Protein AF-A0A538RRY9-F1 (afdb_monomer_lite)

Radius of gyration: 18.43 Å; chains: 1; bounding box: 47×34×49 Å

Secondary structure (DSSP, 8-state):
-HHHHHHHHTSHHHHHIIIIIIS--S-EEE--TT-TTS---SSTTEEEEEE-TTGGGTTSGGG-S-GGG-HHHHHHHTT---SSHHHHHHHHHHHHHHHHHTT--EEEE-GGGTS-S------HHHHHTTTT--GGGS-HHHHHHHHHHHHHHHHHHHHHTT--EEE--------

Structure (mmCIF, N/CA/C/O backbone):
data_AF-A0A538RRY9-F1
#
_entry.id   AF-A0A538RRY9-F1
#
loop_
_atom_site.group_PDB
_atom_site.id
_atom_site.type_symbol
_atom_site.label_atom_id
_atom_site.label_alt_id
_atom_site.label_comp_id
_atom_site.label_asym_id
_atom_site.label_entity_id
_atom_site.label_seq_id
_atom_site.pdbx_PDB_ins_code
_atom_site.Cartn_x
_atom_site.Cartn_y
_atom_site.Cartn_z
_atom_site.occupancy
_atom_site.B_iso_or_equiv
_atom_site.auth_seq_id
_atom_site.auth_comp_id
_atom_site.auth_asym_id
_atom_site.auth_atom_id
_atom_site.pdbx_PDB_model_num
ATOM 1 N N . MET A 1 1 ? 29.112 18.588 -14.695 1.00 56.41 1 MET A N 1
ATOM 2 C CA . MET A 1 1 ? 28.568 17.209 -14.704 1.00 56.41 1 MET A CA 1
ATOM 3 C C . MET A 1 1 ? 27.068 17.169 -15.025 1.00 56.41 1 MET A C 1
ATOM 5 O O . MET A 1 1 ? 26.672 16.403 -15.891 1.00 56.41 1 MET A O 1
ATOM 9 N N . ASN A 1 2 ? 26.248 18.057 -14.450 1.00 71.19 2 ASN A N 1
ATOM 10 C CA . ASN A 1 2 ? 24.780 17.995 -14.577 1.00 71.19 2 ASN A CA 1
ATOM 11 C C . ASN A 1 2 ? 24.208 18.340 -15.972 1.00 71.19 2 ASN A C 1
ATOM 13 O O . ASN A 1 2 ? 23.232 17.734 -16.394 1.00 71.19 2 ASN A O 1
ATOM 17 N N . GLY A 1 3 ? 24.826 19.242 -16.749 1.00 87.25 3 GLY A N 1
ATOM 18 C CA . GLY A 1 3 ? 24.272 19.665 -18.052 1.00 87.25 3 GLY A CA 1
ATOM 19 C C . GLY A 1 3 ? 24.234 18.578 -19.140 1.00 87.25 3 GLY A C 1
ATOM 20 O O . GLY A 1 3 ? 23.437 18.655 -20.070 1.00 87.25 3 GLY A O 1
ATOM 21 N N . ARG A 1 4 ? 25.082 17.544 -19.045 1.00 86.00 4 ARG A N 1
ATOM 22 C CA . ARG A 1 4 ? 25.006 16.381 -19.947 1.00 86.00 4 ARG A CA 1
ATOM 23 C C . ARG A 1 4 ? 23.819 15.486 -19.595 1.00 86.00 4 ARG A C 1
ATOM 25 O O . ARG A 1 4 ? 23.136 15.037 -20.500 1.00 86.00 4 ARG A O 1
ATOM 32 N N . ILE A 1 5 ? 23.552 15.300 -18.301 1.00 84.31 5 ILE A N 1
ATOM 33 C CA . ILE A 1 5 ? 22.421 14.506 -17.810 1.00 84.31 5 ILE A CA 1
ATOM 34 C C . ILE A 1 5 ? 21.109 15.090 -18.345 1.00 84.31 5 ILE A C 1
ATOM 36 O O . ILE A 1 5 ? 20.371 14.387 -19.022 1.00 84.31 5 ILE A O 1
ATOM 40 N N . PHE A 1 6 ? 20.861 16.390 -18.149 1.00 87.62 6 PHE A N 1
ATOM 41 C CA . PHE A 1 6 ? 19.625 17.027 -18.626 1.00 87.62 6 PHE A CA 1
ATOM 42 C C . PHE A 1 6 ? 19.460 16.981 -20.148 1.00 87.62 6 PHE A C 1
ATOM 44 O O . PHE A 1 6 ? 18.364 16.715 -20.624 1.00 87.62 6 PHE A O 1
ATOM 51 N N . ARG A 1 7 ? 20.538 17.191 -20.916 1.00 90.31 7 ARG A N 1
ATOM 52 C CA . ARG A 1 7 ? 20.485 17.074 -22.384 1.00 90.31 7 ARG A CA 1
ATOM 53 C C . ARG A 1 7 ? 20.129 15.665 -22.838 1.00 90.31 7 ARG A C 1
ATOM 55 O O . ARG A 1 7 ? 19.368 15.522 -23.783 1.00 90.31 7 ARG A O 1
ATOM 62 N N . ASN A 1 8 ? 20.638 14.648 -22.151 1.00 88.62 8 ASN A N 1
ATOM 63 C CA . ASN A 1 8 ? 20.304 13.267 -22.458 1.00 88.62 8 ASN A CA 1
ATOM 64 C C . ASN A 1 8 ? 18.820 12.952 -22.175 1.00 88.62 8 ASN A C 1
ATOM 66 O O . ASN A 1 8 ? 18.215 12.220 -22.943 1.00 88.62 8 ASN A O 1
ATOM 70 N N . TYR A 1 9 ? 18.205 13.554 -21.148 1.00 85.12 9 TYR A N 1
ATOM 71 C CA . TYR A 1 9 ? 16.761 13.411 -20.881 1.00 85.12 9 TYR A CA 1
ATOM 72 C C . TYR A 1 9 ? 15.851 14.068 -21.937 1.00 85.12 9 TYR A C 1
ATOM 74 O O . TYR A 1 9 ? 14.653 13.790 -21.952 1.00 85.12 9 TYR A O 1
ATOM 82 N N . LEU A 1 10 ? 16.386 14.917 -22.827 1.00 89.19 10 LEU A N 1
ATOM 83 C CA . LEU A 1 10 ? 15.621 15.463 -23.958 1.00 89.19 10 LEU A CA 1
ATOM 84 C C . LEU A 1 10 ? 15.358 14.411 -25.046 1.00 89.19 10 LEU A C 1
ATOM 86 O O . LEU A 1 10 ? 14.458 14.595 -25.861 1.00 89.19 10 LEU A O 1
ATOM 90 N N . ASP A 1 11 ? 16.128 13.323 -25.062 1.00 90.19 11 ASP A N 1
ATOM 91 C CA . ASP A 1 11 ? 15.963 12.215 -25.993 1.00 90.19 11 ASP A CA 1
ATOM 92 C C . ASP A 1 11 ? 15.528 10.963 -25.230 1.00 90.19 11 ASP A C 1
ATOM 94 O O . ASP A 1 11 ? 16.323 10.327 -24.543 1.00 90.19 11 ASP A O 1
ATOM 98 N N . GLN A 1 12 ? 14.259 10.577 -25.373 1.00 82.50 12 GLN A N 1
ATOM 99 C CA . GLN A 1 12 ? 13.719 9.392 -24.700 1.00 82.50 12 GLN A CA 1
ATOM 100 C C . GLN A 1 12 ? 14.489 8.110 -25.057 1.00 82.50 12 GLN A C 1
ATOM 102 O O . GLN A 1 12 ? 14.559 7.202 -24.232 1.00 82.50 12 GLN A O 1
ATOM 107 N N . ARG A 1 13 ? 15.147 8.049 -26.228 1.00 89.44 13 ARG A N 1
ATOM 108 C CA . ARG A 1 13 ? 15.973 6.900 -26.641 1.00 89.44 13 ARG A CA 1
ATOM 109 C C . ARG A 1 13 ? 17.159 6.669 -25.713 1.00 89.44 13 ARG A C 1
ATOM 111 O O . ARG A 1 13 ? 17.569 5.527 -25.542 1.00 89.44 13 ARG A O 1
ATOM 118 N N . TRP A 1 14 ? 17.673 7.724 -25.078 1.00 90.81 14 TRP A N 1
ATOM 119 C CA . TRP A 1 14 ? 18.789 7.613 -24.143 1.00 90.81 14 TRP A CA 1
ATOM 120 C C . TRP A 1 14 ? 18.477 6.670 -22.977 1.00 90.81 14 TRP A C 1
ATOM 122 O O . TRP A 1 14 ? 19.335 5.892 -22.564 1.00 90.81 14 TRP A O 1
ATOM 132 N N . LEU A 1 15 ? 17.252 6.727 -22.443 1.00 88.44 15 LEU A N 1
ATOM 133 C CA . LEU A 1 15 ? 16.854 5.870 -21.327 1.00 88.44 15 LEU A CA 1
ATOM 134 C C . LEU A 1 15 ? 16.801 4.402 -21.745 1.00 88.44 15 LEU A C 1
ATOM 136 O O . LEU A 1 15 ? 17.296 3.558 -21.003 1.00 88.44 15 LEU A O 1
ATOM 140 N N . TYR A 1 16 ? 16.287 4.105 -22.941 1.00 89.69 16 TYR A N 1
ATOM 141 C CA . TYR A 1 16 ? 16.325 2.746 -23.485 1.00 89.69 16 TYR A CA 1
ATOM 142 C C . TYR A 1 16 ? 17.764 2.272 -23.680 1.00 89.69 16 TYR A C 1
ATOM 144 O O . TYR A 1 16 ? 18.137 1.253 -23.113 1.00 89.69 16 TYR A O 1
ATOM 152 N N . GLU A 1 17 ? 18.609 3.041 -24.372 1.00 92.00 17 GLU A N 1
ATOM 153 C CA . GLU A 1 17 ? 20.007 2.659 -24.618 1.00 92.00 17 GLU A CA 1
ATOM 154 C C . GLU A 1 17 ? 20.744 2.337 -23.306 1.00 92.00 17 GLU A C 1
ATOM 156 O O . GLU A 1 17 ? 21.420 1.316 -23.178 1.00 92.00 17 GLU A O 1
ATOM 161 N N . VAL A 1 18 ? 20.598 3.186 -22.286 1.00 92.75 18 VAL A N 1
ATOM 162 C CA . VAL A 1 18 ? 21.266 2.963 -21.000 1.00 92.75 18 VAL A CA 1
ATOM 163 C C . VAL A 1 18 ? 20.701 1.754 -20.263 1.00 92.75 18 VAL A C 1
ATOM 165 O O . VAL A 1 18 ? 21.480 0.942 -19.765 1.00 92.75 18 VAL A O 1
ATOM 168 N N . VAL A 1 19 ? 19.378 1.639 -20.158 1.00 93.00 19 VAL A N 1
ATOM 169 C CA . VAL A 1 19 ? 18.742 0.613 -19.324 1.00 93.00 19 VAL A CA 1
ATOM 170 C C . VAL A 1 19 ? 18.764 -0.750 -20.013 1.00 93.00 19 VAL A C 1
ATOM 172 O O . VAL A 1 19 ? 19.222 -1.722 -19.416 1.00 93.00 19 VAL A O 1
ATOM 175 N N . THR A 1 20 ? 18.315 -0.834 -21.264 1.00 91.88 20 THR A N 1
ATOM 176 C CA . THR A 1 20 ? 18.128 -2.118 -21.948 1.00 91.88 20 THR A CA 1
ATOM 177 C C . THR A 1 20 ? 19.388 -2.593 -22.658 1.00 91.88 20 THR A C 1
ATOM 179 O O . THR A 1 20 ? 19.683 -3.778 -22.604 1.00 91.88 20 THR A O 1
ATOM 182 N N . GLU A 1 21 ? 20.164 -1.708 -23.292 1.00 93.81 21 GLU A N 1
ATOM 183 C CA . GLU A 1 21 ? 21.340 -2.136 -24.072 1.00 93.81 21 GLU A CA 1
ATOM 184 C C . GLU A 1 21 ? 22.614 -2.172 -23.223 1.00 93.81 21 GLU A C 1
ATOM 186 O O . GLU A 1 21 ? 23.321 -3.176 -23.187 1.00 93.81 21 GLU A O 1
ATOM 191 N N . ARG A 1 22 ? 22.919 -1.083 -22.507 1.00 95.50 22 ARG A N 1
ATOM 192 C CA . ARG A 1 22 ? 24.175 -0.970 -21.746 1.00 95.50 22 ARG A CA 1
ATOM 193 C C . ARG A 1 22 ? 24.126 -1.704 -20.411 1.00 95.50 22 ARG A C 1
ATOM 195 O O . ARG A 1 22 ? 25.109 -2.337 -20.037 1.00 95.50 22 ARG A O 1
ATOM 202 N N . ALA A 1 23 ? 23.022 -1.577 -19.675 1.00 96.00 23 ALA A N 1
ATOM 203 C CA . ALA A 1 23 ? 22.841 -2.243 -18.385 1.00 96.00 23 ALA A CA 1
ATOM 204 C C . ALA A 1 23 ? 22.205 -3.636 -18.509 1.00 96.00 23 ALA A C 1
ATOM 206 O O . ALA A 1 23 ? 22.187 -4.369 -17.522 1.00 96.00 23 ALA A O 1
ATOM 207 N N . ASN A 1 24 ? 21.721 -4.007 -19.703 1.00 96.12 24 ASN A N 1
ATOM 208 C CA . ASN A 1 24 ? 21.087 -5.297 -19.978 1.00 96.12 24 ASN A CA 1
ATOM 209 C C . ASN A 1 24 ? 19.917 -5.605 -19.020 1.00 96.12 24 ASN A C 1
ATOM 211 O O . ASN A 1 24 ? 19.761 -6.729 -18.541 1.00 96.12 24 ASN A O 1
ATOM 215 N N . ILE A 1 25 ? 19.123 -4.580 -18.688 1.00 95.88 25 ILE A N 1
ATOM 216 C CA . ILE A 1 25 ? 17.923 -4.703 -17.857 1.00 95.88 25 ILE A CA 1
ATOM 217 C C . ILE A 1 25 ? 16.720 -4.873 -18.778 1.00 95.88 25 ILE A C 1
ATOM 219 O O . ILE A 1 25 ? 16.319 -3.946 -19.477 1.00 95.88 25 ILE A O 1
ATOM 223 N N . GLU A 1 26 ? 16.111 -6.051 -18.726 1.00 93.56 26 GLU A N 1
ATOM 224 C CA . GLU A 1 26 ? 14.880 -6.351 -19.463 1.00 93.56 26 GLU A CA 1
ATOM 225 C C . GLU A 1 26 ? 13.623 -5.928 -18.690 1.00 93.56 26 GLU A C 1
ATOM 227 O O . GLU A 1 26 ? 12.604 -5.588 -19.289 1.00 93.56 26 GLU A O 1
ATOM 232 N N . LEU A 1 27 ? 13.694 -5.936 -17.353 1.00 94.38 27 LEU A N 1
ATOM 233 C CA . LEU A 1 27 ? 12.552 -5.698 -16.478 1.00 94.38 27 LEU A CA 1
ATOM 234 C C . LEU A 1 27 ? 12.956 -4.931 -15.218 1.00 94.38 27 LEU A C 1
ATOM 236 O O . LEU A 1 27 ? 13.911 -5.291 -14.530 1.00 94.38 27 LEU A O 1
ATOM 240 N N . MET A 1 28 ? 12.188 -3.899 -14.882 1.00 94.81 28 MET A N 1
ATOM 241 C CA . MET A 1 28 ? 12.418 -3.028 -13.738 1.00 94.81 28 MET A CA 1
ATOM 242 C C . MET A 1 28 ? 11.170 -2.950 -12.867 1.00 94.81 28 MET A C 1
ATOM 244 O O . MET A 1 28 ? 10.136 -2.432 -13.277 1.00 94.81 28 MET A O 1
ATOM 248 N N . PHE A 1 29 ? 11.282 -3.412 -11.627 1.00 95.50 29 PHE A N 1
ATOM 249 C CA . PHE A 1 29 ? 10.203 -3.317 -10.652 1.00 95.50 29 PHE A CA 1
ATOM 250 C C . PHE A 1 29 ? 10.210 -1.905 -10.069 1.00 95.50 29 PHE A C 1
ATOM 252 O O . PHE A 1 29 ? 11.137 -1.537 -9.346 1.00 95.50 29 PHE A O 1
ATOM 259 N N . ASN A 1 30 ? 9.188 -1.117 -10.391 1.00 93.81 30 ASN A N 1
ATOM 260 C CA . ASN A 1 30 ? 9.065 0.256 -9.934 1.00 93.81 30 ASN A CA 1
ATOM 261 C C . ASN A 1 30 ? 8.060 0.364 -8.784 1.00 93.81 30 ASN A C 1
ATOM 263 O O . ASN A 1 30 ? 6.898 -0.020 -8.908 1.00 93.81 30 ASN A O 1
ATOM 267 N N . ASP A 1 31 ? 8.527 0.922 -7.672 1.00 91.19 31 ASP A N 1
ATOM 268 C CA . ASP A 1 31 ? 7.743 1.260 -6.486 1.00 91.19 31 ASP A CA 1
ATOM 269 C C . ASP A 1 31 ? 7.600 2.792 -6.428 1.00 91.19 31 ASP A C 1
ATOM 271 O O . ASP A 1 31 ? 8.521 3.465 -5.946 1.00 91.19 31 ASP A O 1
ATOM 275 N N . PRO A 1 32 ? 6.487 3.361 -6.934 1.00 90.69 32 PRO A N 1
ATOM 276 C CA . PRO A 1 32 ? 6.276 4.803 -6.970 1.00 90.69 32 PRO A CA 1
ATOM 277 C C . PRO A 1 32 ? 5.892 5.325 -5.578 1.00 90.69 32 PRO A C 1
ATOM 279 O O . PRO A 1 32 ? 4.751 5.705 -5.318 1.00 90.69 32 PRO A O 1
ATOM 282 N N . TYR A 1 33 ? 6.858 5.375 -4.657 1.00 89.75 33 TYR A N 1
ATOM 283 C CA . TYR A 1 33 ? 6.655 5.807 -3.267 1.00 89.75 33 TYR A CA 1
ATOM 284 C C . TYR A 1 33 ? 6.156 7.261 -3.119 1.00 89.75 33 TYR A C 1
ATOM 286 O O . TYR A 1 33 ? 5.862 7.692 -2.003 1.00 89.75 33 TYR A O 1
ATOM 294 N N . TRP A 1 34 ? 6.107 8.032 -4.206 1.00 91.44 34 TRP A N 1
ATOM 295 C CA . TRP A 1 34 ? 5.589 9.401 -4.269 1.00 91.44 34 TRP A CA 1
ATOM 296 C C . TRP A 1 34 ? 4.134 9.492 -4.769 1.00 91.44 34 TRP A C 1
ATOM 298 O O . TRP A 1 34 ? 3.540 10.565 -4.682 1.00 91.44 34 TRP A O 1
ATOM 308 N N . ALA A 1 35 ? 3.575 8.409 -5.322 1.00 93.94 35 ALA A N 1
ATOM 309 C CA . ALA A 1 35 ? 2.231 8.364 -5.903 1.00 93.94 35 ALA A CA 1
ATOM 310 C C . ALA A 1 35 ? 1.695 6.919 -5.954 1.00 93.94 35 ALA A C 1
ATOM 312 O O . ALA A 1 35 ? 1.465 6.358 -7.029 1.00 93.94 35 ALA A O 1
ATOM 313 N N . ARG A 1 36 ? 1.525 6.280 -4.789 1.00 95.44 36 ARG A N 1
ATOM 314 C CA . ARG A 1 36 ? 1.284 4.825 -4.694 1.00 95.44 36 ARG A CA 1
ATOM 315 C C . ARG A 1 36 ? -0.006 4.355 -5.362 1.00 95.44 36 ARG A C 1
ATOM 317 O O . ARG A 1 36 ? -0.082 3.192 -5.754 1.00 95.44 36 ARG A O 1
ATOM 324 N N . LEU A 1 37 ? -1.011 5.227 -5.453 1.00 96.62 37 LEU A N 1
ATOM 325 C CA . LEU A 1 37 ? -2.353 4.902 -5.943 1.00 96.62 37 LEU A CA 1
ATOM 326 C C . LEU A 1 37 ? -2.636 5.431 -7.363 1.00 96.62 37 LEU A C 1
ATOM 328 O O . LEU A 1 37 ? -3.775 5.347 -7.812 1.00 96.62 37 LEU A O 1
ATOM 332 N N . ASP A 1 38 ? -1.636 5.970 -8.075 1.00 94.75 38 ASP A N 1
ATOM 333 C CA . ASP A 1 38 ? -1.811 6.443 -9.465 1.00 94.75 38 ASP A CA 1
ATOM 334 C C . ASP A 1 38 ? -1.773 5.291 -10.489 1.00 94.75 38 ASP A C 1
ATOM 336 O O . ASP A 1 38 ? -2.326 5.399 -11.578 1.00 94.75 38 ASP A O 1
ATOM 340 N N . PHE A 1 39 ? -1.147 4.163 -10.131 1.00 94.94 39 PHE A N 1
ATOM 341 C CA . PHE A 1 39 ? -1.066 2.940 -10.946 1.00 94.94 39 PHE A CA 1
ATOM 342 C C . PHE A 1 39 ? -0.597 3.164 -12.394 1.00 94.94 39 PHE A C 1
ATOM 344 O O . PHE A 1 39 ? -1.099 2.546 -13.333 1.00 94.94 39 PHE A O 1
ATOM 351 N N . ARG A 1 40 ? 0.399 4.038 -12.572 1.00 92.44 40 ARG A N 1
ATOM 352 C CA . ARG A 1 40 ? 1.015 4.329 -13.872 1.00 92.44 40 ARG A CA 1
ATOM 353 C C . ARG A 1 40 ? 2.391 3.701 -14.005 1.00 92.44 40 ARG A C 1
ATOM 355 O O . ARG A 1 40 ? 3.095 3.470 -13.023 1.00 92.44 40 ARG A O 1
ATOM 362 N N . THR A 1 41 ? 2.768 3.444 -15.250 1.00 90.25 41 THR A N 1
ATOM 363 C CA . THR A 1 41 ? 4.092 2.960 -15.630 1.00 90.25 41 THR A CA 1
ATOM 364 C C . THR A 1 41 ? 4.682 3.931 -16.641 1.00 90.25 41 THR A C 1
ATOM 366 O O . THR A 1 41 ? 4.069 4.187 -17.674 1.00 90.25 41 THR A O 1
ATOM 369 N N . ASP A 1 42 ? 5.858 4.479 -16.341 1.00 85.81 42 ASP A N 1
ATOM 370 C CA . ASP A 1 42 ? 6.469 5.531 -17.167 1.00 85.81 42 ASP A CA 1
ATOM 371 C C . ASP A 1 42 ? 7.304 4.975 -18.330 1.00 85.81 42 ASP A C 1
ATOM 373 O O . ASP A 1 42 ? 7.539 5.665 -19.320 1.00 85.81 42 ASP A O 1
ATOM 377 N N . TYR A 1 43 ? 7.751 3.718 -18.223 1.00 88.00 43 TYR A N 1
ATOM 378 C CA . TYR A 1 43 ? 8.672 3.090 -19.170 1.00 88.00 43 TYR A CA 1
ATOM 379 C C . TYR A 1 43 ? 8.191 1.692 -19.574 1.00 88.00 43 TYR A C 1
ATOM 381 O O . TYR A 1 43 ? 7.685 0.970 -18.715 1.00 88.00 43 TYR A O 1
ATOM 389 N N . PRO A 1 44 ? 8.412 1.245 -20.826 1.00 87.44 44 PRO A N 1
ATOM 390 C CA . PRO A 1 44 ? 7.987 -0.088 -21.269 1.00 87.44 44 PRO A CA 1
ATOM 391 C C . PRO A 1 44 ? 8.666 -1.262 -20.566 1.00 87.44 44 PRO A C 1
ATOM 393 O O . PRO A 1 44 ? 8.095 -2.343 -20.518 1.00 87.44 44 PRO A O 1
ATOM 396 N N . PHE A 1 45 ? 9.873 -1.065 -20.029 1.00 90.94 45 PHE A N 1
ATOM 397 C CA . PHE A 1 45 ? 10.568 -2.059 -19.200 1.00 90.94 45 PHE A CA 1
ATOM 398 C C . PHE A 1 45 ? 10.164 -1.972 -17.718 1.00 90.94 45 PHE A C 1
ATOM 400 O O . PHE A 1 45 ? 10.669 -2.727 -16.890 1.00 90.94 45 PHE A O 1
ATOM 407 N N . GLY A 1 46 ? 9.296 -1.026 -17.355 1.00 93.56 46 GLY A N 1
ATOM 408 C CA . GLY A 1 46 ? 8.795 -0.857 -16.000 1.00 93.56 46 GLY A CA 1
ATOM 409 C C . GLY A 1 46 ? 7.660 -1.829 -15.694 1.00 93.56 46 GLY A C 1
ATOM 410 O O . GLY A 1 46 ? 6.804 -2.099 -16.530 1.00 93.56 46 GLY A O 1
ATOM 411 N N . VAL A 1 47 ? 7.627 -2.315 -14.460 1.00 95.31 47 VAL A N 1
ATOM 412 C CA . VAL A 1 47 ? 6.530 -3.113 -13.918 1.00 95.31 47 VAL A CA 1
ATOM 413 C C . VAL A 1 47 ? 6.148 -2.560 -12.563 1.00 95.31 47 VAL A C 1
ATOM 415 O O . VAL A 1 47 ? 7.008 -2.255 -11.737 1.00 95.31 47 VAL A O 1
ATOM 418 N N . LEU A 1 48 ? 4.849 -2.431 -12.328 1.00 96.69 48 LEU A N 1
ATOM 419 C CA . LEU A 1 48 ? 4.332 -1.802 -11.128 1.00 96.69 48 LEU A CA 1
ATOM 420 C C . LEU A 1 48 ? 4.484 -2.711 -9.896 1.00 96.69 48 LEU A C 1
ATOM 422 O O . LEU A 1 48 ? 4.138 -3.896 -9.900 1.00 96.69 48 LEU A O 1
ATOM 426 N N . VAL A 1 49 ? 4.957 -2.116 -8.806 1.00 97.50 49 VAL A N 1
ATOM 427 C CA . VAL A 1 49 ? 4.910 -2.674 -7.456 1.00 97.50 49 VAL A CA 1
ATOM 428 C C . VAL A 1 49 ? 3.887 -1.883 -6.655 1.00 97.50 49 VAL A C 1
ATOM 430 O O . VAL A 1 49 ? 4.034 -0.675 -6.469 1.00 97.50 49 VAL A O 1
ATOM 433 N N . PHE A 1 50 ? 2.853 -2.552 -6.146 1.00 97.81 50 PHE A N 1
ATOM 434 C CA . PHE A 1 50 ? 1.834 -1.892 -5.340 1.00 97.81 50 PHE A CA 1
ATOM 435 C C . PHE A 1 50 ? 2.325 -1.705 -3.902 1.00 97.81 50 PHE A C 1
ATOM 437 O O . PHE A 1 50 ? 2.287 -2.618 -3.073 1.00 97.81 50 PHE A O 1
ATOM 444 N N . ASN A 1 51 ? 2.818 -0.509 -3.598 1.00 97.38 51 ASN A N 1
ATOM 445 C CA . ASN A 1 51 ? 3.272 -0.172 -2.258 1.00 97.38 51 ASN A CA 1
ATOM 446 C C . ASN A 1 51 ? 2.086 0.162 -1.346 1.00 97.38 51 ASN A C 1
ATOM 448 O O . ASN A 1 51 ? 1.383 1.145 -1.552 1.00 97.38 51 ASN A O 1
ATOM 452 N N . VAL A 1 52 ? 1.896 -0.647 -0.305 1.00 97.69 52 VAL A N 1
ATOM 453 C CA . VAL A 1 52 ? 0.759 -0.572 0.627 1.00 97.69 52 VAL A CA 1
ATOM 454 C C . VAL A 1 52 ? 1.129 0.006 1.991 1.00 97.69 52 VAL A C 1
ATOM 456 O O . VAL A 1 52 ? 0.344 -0.062 2.934 1.00 97.69 52 VAL A O 1
ATOM 459 N N . THR A 1 53 ? 2.322 0.593 2.117 1.00 96.06 53 THR A N 1
ATOM 460 C CA . THR A 1 53 ? 2.855 1.094 3.397 1.00 96.06 53 THR A CA 1
ATOM 461 C C . THR A 1 53 ? 1.919 2.093 4.073 1.00 96.06 53 THR A C 1
ATOM 463 O O . THR A 1 53 ? 1.749 2.039 5.284 1.00 96.06 53 THR A O 1
ATOM 466 N N . THR A 1 54 ? 1.301 3.004 3.320 1.00 95.81 54 THR A N 1
ATOM 467 C CA . THR A 1 54 ? 0.404 4.025 3.886 1.00 95.81 54 THR A CA 1
ATOM 468 C C . THR A 1 54 ? -0.957 3.445 4.280 1.00 95.81 54 THR A C 1
ATOM 470 O O . THR A 1 54 ? -1.595 3.937 5.209 1.00 95.81 54 THR A O 1
ATOM 473 N N . LEU A 1 55 ? -1.380 2.349 3.644 1.00 98.12 55 LEU A N 1
ATOM 474 C CA . LEU A 1 55 ? -2.703 1.755 3.839 1.00 98.12 55 LEU A CA 1
ATOM 475 C C . LEU A 1 55 ? -2.881 1.124 5.227 1.00 98.12 55 LEU A C 1
ATOM 477 O O . LEU A 1 55 ? -4.003 1.052 5.725 1.00 98.12 55 LEU A O 1
ATOM 481 N N . VAL A 1 56 ? -1.815 0.726 5.929 1.00 97.69 56 VAL A N 1
ATOM 482 C CA . VAL A 1 56 ? -1.986 0.218 7.307 1.00 97.69 56 VAL A CA 1
ATOM 483 C C . VAL A 1 56 ? -2.488 1.289 8.282 1.00 97.69 56 VAL A C 1
ATOM 485 O O . VAL A 1 56 ? -3.026 0.950 9.329 1.00 97.69 56 VAL A O 1
ATOM 488 N N . ARG A 1 57 ? -2.383 2.577 7.925 1.00 95.69 57 ARG A N 1
ATOM 489 C CA . ARG A 1 57 ? -2.849 3.718 8.729 1.00 95.69 57 ARG A CA 1
ATOM 490 C C . ARG A 1 57 ? -4.191 4.286 8.276 1.00 95.69 57 ARG A C 1
ATOM 492 O O . ARG A 1 57 ? -4.567 5.367 8.701 1.00 95.69 57 ARG A O 1
ATOM 499 N N . GLY A 1 58 ? -4.955 3.571 7.454 1.00 98.00 58 GLY A N 1
ATOM 500 C CA . GLY A 1 58 ? -6.219 4.074 6.903 1.00 98.00 58 GLY A CA 1
ATOM 501 C C . GLY A 1 58 ? -7.389 4.236 7.879 1.00 98.00 58 GLY A C 1
ATOM 502 O O . GLY A 1 58 ? -8.531 4.230 7.434 1.00 98.00 58 GLY A O 1
ATOM 503 N N . PHE A 1 59 ? -7.157 4.385 9.186 1.00 98.38 59 PHE A N 1
ATOM 504 C CA . PHE A 1 59 ? -8.230 4.542 10.170 1.00 98.38 59 PHE A CA 1
ATOM 505 C C . PHE A 1 59 ? -8.924 5.906 10.105 1.00 98.38 59 PHE A C 1
ATOM 507 O O . PHE A 1 59 ? -10.056 6.008 10.562 1.00 98.38 59 PHE A O 1
ATOM 514 N N . HIS A 1 60 ? -8.288 6.949 9.562 1.00 98.50 60 HIS A N 1
ATOM 515 C CA . HIS A 1 60 ? -8.902 8.271 9.405 1.00 98.50 60 HIS A CA 1
ATOM 516 C C . HIS A 1 60 ? -8.248 9.041 8.237 1.00 98.50 60 HIS A C 1
ATOM 518 O O . HIS A 1 60 ? -7.038 8.912 8.041 1.00 98.50 60 HIS A O 1
ATOM 524 N N . PRO A 1 61 ? -8.984 9.881 7.477 1.00 97.56 61 PRO A N 1
ATOM 525 C CA . PRO A 1 61 ? -8.439 10.599 6.314 1.00 97.56 61 PRO A CA 1
ATOM 526 C C . PRO A 1 61 ? -7.283 11.556 6.644 1.00 97.56 61 PRO A C 1
ATOM 528 O O . PRO A 1 61 ? -6.460 11.850 5.787 1.00 97.56 61 PRO A O 1
ATOM 531 N N . SER A 1 62 ? -7.173 12.024 7.893 1.00 97.38 62 SER A N 1
ATOM 532 C CA . SER A 1 62 ? -6.063 12.897 8.317 1.00 97.38 62 SER A CA 1
ATOM 533 C C . SER A 1 62 ? -4.690 12.221 8.325 1.00 97.38 62 SER A C 1
ATOM 535 O O . SER A 1 62 ? -3.696 12.903 8.548 1.00 97.38 62 SER A O 1
ATOM 537 N N . GLU A 1 63 ? -4.617 10.901 8.148 1.00 97.56 63 GLU A N 1
ATOM 538 C CA . GLU A 1 63 ? -3.348 10.165 8.106 1.00 97.56 63 GLU A CA 1
ATOM 539 C C . GLU A 1 63 ? -2.614 10.322 6.762 1.00 97.56 63 GLU A C 1
ATOM 541 O O . GLU A 1 63 ? -1.462 9.904 6.639 1.00 97.56 63 GLU A O 1
ATOM 546 N N . PHE A 1 64 ? -3.250 10.946 5.764 1.00 96.62 64 PHE A N 1
ATOM 547 C CA . PHE A 1 64 ? -2.717 11.092 4.412 1.00 96.62 64 PHE A CA 1
ATOM 548 C C . PHE A 1 64 ? -2.471 12.564 4.068 1.00 96.62 64 PHE A C 1
ATOM 550 O O . PHE A 1 64 ? -3.343 13.416 4.224 1.00 96.62 64 PHE A O 1
ATOM 557 N N . ALA A 1 65 ? -1.266 12.860 3.577 1.00 94.25 65 ALA A N 1
ATOM 558 C CA . ALA A 1 65 ? -0.857 14.212 3.183 1.00 94.25 65 ALA A CA 1
ATOM 559 C C . ALA A 1 65 ? -1.005 14.482 1.674 1.00 94.25 65 ALA A C 1
ATOM 561 O O . ALA A 1 65 ? -0.964 15.635 1.249 1.00 94.25 65 ALA A O 1
ATOM 562 N N . SER A 1 66 ? -1.153 13.431 0.861 1.00 95.12 66 SER A N 1
ATOM 563 C CA . SER A 1 66 ? -1.231 13.514 -0.599 1.00 95.12 66 SER A CA 1
ATOM 564 C C . SER A 1 66 ? -2.400 12.678 -1.123 1.00 95.12 66 SER A C 1
ATOM 566 O O . SER A 1 66 ? -2.490 11.501 -0.768 1.00 95.12 66 SER A O 1
ATOM 568 N N . PRO A 1 67 ? -3.241 13.222 -2.024 1.00 95.50 67 PRO A N 1
ATOM 569 C CA . PRO A 1 67 ? -4.298 12.460 -2.689 1.00 95.50 67 PRO A CA 1
ATOM 570 C C . PRO A 1 67 ? -3.798 11.212 -3.428 1.00 95.50 67 PRO A C 1
ATOM 572 O O . PRO A 1 67 ? -4.530 10.235 -3.547 1.00 95.50 67 PRO A O 1
ATOM 575 N N . ALA A 1 68 ? -2.550 11.228 -3.908 1.00 95.12 68 ALA A N 1
ATOM 576 C CA . ALA A 1 68 ? -1.953 10.117 -4.651 1.00 95.12 68 ALA A CA 1
ATOM 577 C C . ALA A 1 68 ? -1.580 8.909 -3.767 1.00 95.12 68 ALA A C 1
ATOM 579 O O . ALA A 1 68 ? -1.254 7.847 -4.293 1.00 95.12 68 ALA A O 1
ATOM 580 N N . ASP A 1 69 ? -1.634 9.060 -2.441 1.00 96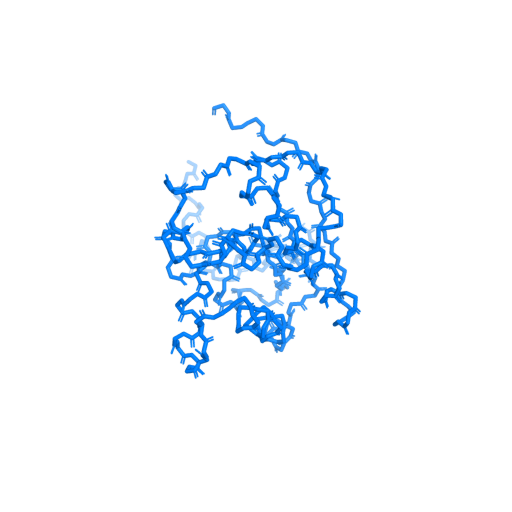.25 69 ASP A N 1
ATOM 581 C CA . ASP A 1 69 ? -1.410 7.996 -1.455 1.00 96.25 69 ASP A CA 1
ATOM 582 C C . ASP A 1 69 ? -2.663 7.711 -0.598 1.00 96.25 69 ASP A C 1
ATOM 584 O O . ASP A 1 69 ? -2.613 6.856 0.290 1.00 96.25 69 ASP A O 1
ATOM 588 N N . ASP A 1 70 ? -3.762 8.439 -0.835 1.00 97.25 70 ASP A N 1
ATOM 589 C CA . ASP A 1 70 ? -4.943 8.492 0.030 1.00 97.25 70 ASP A CA 1
ATOM 590 C C . ASP A 1 70 ? -6.078 7.556 -0.453 1.00 97.25 70 ASP A C 1
ATOM 592 O O . ASP A 1 70 ? -6.725 7.828 -1.474 1.00 97.25 70 ASP A O 1
ATOM 596 N N . PRO A 1 71 ? -6.399 6.478 0.291 1.00 98.06 71 PRO A N 1
ATOM 597 C CA . PRO A 1 71 ? -7.495 5.579 -0.055 1.00 98.06 71 PRO A CA 1
ATOM 598 C C . PRO A 1 71 ? -8.882 6.233 0.068 1.00 98.06 71 PRO A C 1
ATOM 600 O O . PRO A 1 71 ? -9.812 5.791 -0.608 1.00 98.06 71 PRO A O 1
ATOM 603 N N . TYR A 1 72 ? -9.051 7.286 0.877 1.00 98.44 72 TYR A N 1
ATOM 604 C CA . TYR A 1 72 ? -10.307 8.041 0.971 1.00 98.44 72 TYR A CA 1
ATOM 605 C C . TYR A 1 72 ? -10.539 8.858 -0.300 1.00 98.44 72 TYR A C 1
ATOM 607 O O . TYR A 1 72 ? -11.653 8.884 -0.832 1.00 98.44 72 TYR A O 1
ATOM 615 N N . HIS A 1 73 ? -9.483 9.484 -0.827 1.00 98.12 73 HIS A N 1
ATOM 616 C CA . HIS A 1 73 ? -9.533 10.163 -2.117 1.00 98.12 73 HIS A CA 1
ATOM 617 C C . HIS A 1 73 ? -9.877 9.190 -3.250 1.00 98.12 73 HIS A C 1
ATOM 619 O O . HIS A 1 73 ? -10.799 9.456 -4.025 1.00 98.12 73 HIS A O 1
ATOM 625 N N . PHE A 1 74 ? -9.198 8.040 -3.303 1.00 98.31 74 PHE A N 1
ATOM 626 C CA . PHE A 1 74 ? -9.497 6.976 -4.263 1.00 98.31 74 PHE A CA 1
ATOM 627 C C . PHE A 1 74 ? -10.963 6.517 -4.177 1.00 98.31 74 PHE A C 1
ATOM 629 O O . PHE A 1 74 ? -11.665 6.472 -5.190 1.00 98.31 74 PHE A O 1
ATOM 636 N N . ALA A 1 75 ? -11.458 6.227 -2.970 1.00 98.50 75 ALA A N 1
ATOM 637 C CA . ALA A 1 75 ? -12.836 5.790 -2.767 1.00 98.50 75 ALA A CA 1
ATOM 638 C C . ALA A 1 75 ? -13.845 6.839 -3.238 1.00 98.50 75 ALA A C 1
ATOM 640 O O . ALA A 1 75 ? -14.789 6.504 -3.952 1.00 98.50 75 ALA A O 1
ATOM 641 N N . LYS A 1 76 ? -13.601 8.119 -2.933 1.00 98.12 76 LYS A N 1
ATOM 642 C CA . LYS A 1 76 ? -14.434 9.228 -3.410 1.00 98.12 76 LYS A CA 1
ATOM 643 C C . LYS A 1 76 ? -14.482 9.293 -4.938 1.00 98.12 76 LYS A C 1
ATOM 645 O O . LYS A 1 76 ? -15.567 9.442 -5.493 1.00 98.12 76 LYS A O 1
ATOM 650 N N . GLN A 1 77 ? -13.342 9.162 -5.622 1.00 97.56 77 GLN A N 1
ATOM 651 C CA . GLN A 1 77 ? -13.291 9.165 -7.092 1.00 97.56 77 GLN A CA 1
ATOM 652 C C . GLN A 1 77 ? -14.076 8.002 -7.713 1.00 97.56 77 GLN A C 1
ATOM 654 O O . GLN A 1 77 ? -14.651 8.145 -8.789 1.00 97.56 77 GLN A O 1
ATOM 659 N N . LYS A 1 78 ? -14.106 6.853 -7.034 1.00 97.12 78 LYS A N 1
ATOM 660 C CA . LYS A 1 78 ? -14.792 5.635 -7.483 1.00 97.12 78 LYS A CA 1
ATOM 661 C C . LYS A 1 78 ? -16.218 5.504 -6.923 1.00 97.12 78 LYS A C 1
ATOM 663 O O . LYS A 1 78 ? -16.840 4.467 -7.132 1.00 97.12 78 LYS A O 1
ATOM 668 N N . ALA A 1 79 ? -16.722 6.529 -6.228 1.00 97.94 79 ALA A N 1
ATOM 669 C CA . ALA A 1 79 ? -18.019 6.533 -5.544 1.00 97.94 79 ALA A CA 1
ATOM 670 C C . ALA A 1 79 ? -18.229 5.329 -4.596 1.00 97.94 79 ALA A C 1
ATOM 672 O O . ALA A 1 79 ? -19.329 4.788 -4.492 1.00 97.94 79 ALA A O 1
ATOM 673 N N . LEU A 1 80 ? -17.165 4.904 -3.910 1.00 98.00 80 LEU A N 1
ATOM 674 C CA . LEU A 1 80 ? -17.196 3.824 -2.925 1.00 98.00 80 LEU A CA 1
ATOM 675 C C . LEU A 1 80 ? -17.523 4.374 -1.527 1.00 98.00 80 LEU A C 1
ATOM 677 O O . LEU A 1 80 ? -17.079 5.478 -1.190 1.00 98.00 80 LEU A O 1
ATOM 681 N N . PRO A 1 81 ? -18.266 3.620 -0.696 1.00 97.62 81 PRO A N 1
ATOM 682 C CA . PRO A 1 81 ? -18.478 3.990 0.697 1.00 97.62 81 PRO A CA 1
ATOM 683 C C . PRO A 1 81 ? -17.155 3.959 1.479 1.00 97.62 81 PRO A C 1
ATOM 685 O O . PRO A 1 81 ? -16.212 3.263 1.106 1.00 97.62 81 PRO A O 1
ATOM 688 N N . MET A 1 82 ? -17.084 4.743 2.559 1.00 97.06 82 MET A N 1
ATOM 689 C CA . MET A 1 82 ? -15.913 4.841 3.445 1.00 97.06 82 MET A CA 1
ATOM 690 C C . MET A 1 82 ? -16.329 5.286 4.863 1.00 97.06 82 MET A C 1
ATOM 692 O O . MET A 1 82 ? -15.725 6.174 5.462 1.00 97.06 82 MET A O 1
ATOM 696 N N . GLY A 1 83 ? -17.446 4.751 5.368 1.00 96.56 83 GLY A N 1
ATOM 697 C CA . GLY A 1 83 ? -18.006 5.128 6.672 1.00 96.56 83 GLY A CA 1
ATOM 698 C C . GLY A 1 83 ? -17.645 4.158 7.796 1.00 96.56 83 GLY A C 1
ATOM 699 O O . GLY A 1 83 ? -17.658 4.531 8.967 1.00 96.56 83 GLY A O 1
ATOM 700 N N . THR A 1 84 ? -17.311 2.918 7.448 1.00 98.38 84 THR A N 1
ATOM 701 C CA . THR A 1 84 ? -17.043 1.829 8.389 1.00 98.38 84 THR A CA 1
ATOM 702 C C . THR A 1 84 ? -15.724 1.125 8.080 1.00 98.38 84 THR A C 1
ATOM 704 O O . THR A 1 84 ? -15.169 1.253 6.988 1.00 98.38 84 THR A O 1
ATOM 707 N N . LEU A 1 85 ? -15.236 0.320 9.030 1.00 98.75 85 LEU A N 1
ATOM 708 C CA . LEU A 1 85 ? -14.082 -0.544 8.779 1.00 98.75 85 LEU A CA 1
ATOM 709 C C . LEU A 1 85 ? -14.341 -1.504 7.607 1.00 98.75 85 LEU A C 1
ATOM 711 O O . LEU A 1 85 ? -13.435 -1.745 6.821 1.00 98.75 85 LEU A O 1
ATOM 715 N N . ASP A 1 86 ? -15.558 -2.034 7.469 1.00 98.75 86 ASP A N 1
ATOM 716 C CA . ASP A 1 86 ? -15.899 -2.935 6.363 1.00 98.75 86 ASP A CA 1
ATOM 717 C C . ASP A 1 86 ? -15.834 -2.243 5.002 1.00 98.75 86 ASP A C 1
ATOM 719 O O . ASP A 1 86 ? -15.304 -2.818 4.050 1.00 98.75 86 ASP A O 1
ATOM 723 N N . ASP A 1 87 ? -16.265 -0.983 4.928 1.00 98.69 87 ASP A N 1
ATOM 724 C CA . ASP A 1 87 ? -16.100 -0.175 3.720 1.00 98.69 87 ASP A CA 1
ATOM 725 C C . ASP A 1 87 ? -14.617 0.002 3.373 1.00 98.69 87 ASP A C 1
ATOM 727 O O . ASP A 1 87 ? -14.217 -0.165 2.221 1.00 98.69 87 ASP A O 1
ATOM 731 N N . TYR A 1 88 ? -13.772 0.265 4.377 1.00 98.81 88 TYR A N 1
ATOM 732 C CA . TYR A 1 88 ? -12.332 0.376 4.162 1.00 98.81 88 TYR A CA 1
ATOM 733 C C . TYR A 1 88 ? -11.719 -0.927 3.643 1.00 98.81 88 TYR A C 1
ATOM 735 O O . TYR A 1 88 ? -10.925 -0.902 2.704 1.00 98.81 88 TYR A O 1
ATOM 743 N N . LEU A 1 89 ? -12.121 -2.077 4.193 1.00 98.81 89 LEU A N 1
ATOM 744 C CA . LEU A 1 89 ? -11.672 -3.385 3.709 1.00 98.81 89 LEU A CA 1
ATOM 745 C C . LEU A 1 89 ? -12.107 -3.643 2.259 1.00 98.81 89 LEU A C 1
ATOM 747 O O . LEU A 1 89 ? -11.303 -4.135 1.465 1.00 98.81 89 LEU A O 1
ATOM 751 N N . ALA A 1 90 ? -13.329 -3.256 1.888 1.00 98.69 90 ALA A N 1
ATOM 752 C CA . ALA A 1 90 ? -13.795 -3.326 0.505 1.00 98.69 90 ALA A CA 1
ATOM 753 C C . ALA A 1 90 ? -12.986 -2.402 -0.426 1.00 98.69 90 ALA A C 1
ATOM 755 O O . ALA A 1 90 ? -12.670 -2.778 -1.558 1.00 98.69 90 ALA A O 1
ATOM 756 N N . VAL A 1 91 ? -12.582 -1.218 0.048 1.00 98.75 91 VAL A N 1
ATOM 757 C CA . VAL A 1 91 ? -11.699 -0.316 -0.708 1.00 98.75 91 VAL A CA 1
ATOM 758 C C . VAL A 1 91 ? -10.297 -0.902 -0.873 1.00 98.75 91 VAL A C 1
ATOM 760 O O . VAL A 1 91 ? -9.747 -0.815 -1.970 1.00 98.75 91 VAL A O 1
ATOM 763 N N . LEU A 1 92 ? -9.727 -1.550 0.148 1.00 98.75 92 LEU A N 1
ATOM 764 C CA . LEU A 1 92 ? -8.447 -2.262 0.021 1.00 98.75 92 LEU A CA 1
ATOM 765 C C . LEU A 1 92 ? -8.518 -3.379 -1.026 1.00 98.75 92 LEU A C 1
ATOM 767 O O . LEU A 1 92 ? -7.599 -3.531 -1.833 1.00 98.75 92 LEU A O 1
ATOM 771 N N . GLU A 1 93 ? -9.619 -4.132 -1.045 1.00 98.31 93 GLU A N 1
ATOM 772 C CA . GLU A 1 93 ? -9.858 -5.159 -2.060 1.00 98.31 93 GLU A CA 1
ATOM 773 C C . GLU A 1 93 ? -9.946 -4.551 -3.464 1.00 98.31 93 GLU A C 1
ATOM 775 O O . GLU A 1 93 ? -9.276 -5.017 -4.391 1.00 98.31 93 GLU A O 1
ATOM 780 N N . ARG A 1 94 ? -10.683 -3.443 -3.617 1.00 98.25 94 ARG A N 1
ATOM 781 C CA . ARG A 1 94 ? -10.770 -2.734 -4.897 1.00 98.25 94 ARG A CA 1
ATOM 782 C C . ARG A 1 94 ? -9.421 -2.177 -5.348 1.00 98.25 94 ARG A C 1
ATOM 784 O O . ARG A 1 94 ? -9.090 -2.322 -6.521 1.00 98.25 94 ARG A O 1
ATOM 791 N N . LEU A 1 95 ? -8.639 -1.582 -4.449 1.00 98.06 95 LEU A N 1
ATOM 792 C CA . LEU A 1 95 ? -7.293 -1.081 -4.743 1.00 98.06 95 LEU A CA 1
ATOM 793 C C . LEU A 1 95 ? -6.369 -2.201 -5.227 1.00 98.06 95 LEU A C 1
ATOM 795 O O . LEU A 1 95 ? -5.669 -2.024 -6.219 1.00 98.06 95 LEU A O 1
ATOM 799 N N . CYS A 1 96 ? -6.396 -3.367 -4.575 1.00 97.62 96 CYS A N 1
ATOM 800 C CA . CYS A 1 96 ? -5.600 -4.520 -4.994 1.00 97.62 96 CYS A CA 1
ATOM 801 C C . CYS A 1 96 ? -6.016 -5.023 -6.388 1.00 97.62 96 CYS A C 1
ATOM 803 O O . CYS A 1 96 ? -5.160 -5.296 -7.234 1.00 97.62 96 CYS A O 1
ATOM 805 N N . GLY A 1 97 ? -7.325 -5.077 -6.659 1.00 96.88 97 GLY A N 1
ATOM 806 C CA . GLY A 1 97 ? -7.860 -5.401 -7.982 1.00 96.88 97 GLY A CA 1
ATOM 807 C C . GLY A 1 97 ? -7.440 -4.400 -9.064 1.00 96.88 97 GLY A C 1
ATOM 808 O O . GLY A 1 97 ? -7.004 -4.808 -10.139 1.00 96.88 97 GLY A O 1
ATOM 809 N N . GLU A 1 98 ? -7.516 -3.100 -8.774 1.00 97.00 98 GLU A N 1
ATOM 810 C CA . GLU A 1 98 ? -7.112 -2.034 -9.699 1.00 97.00 98 GLU A CA 1
ATOM 811 C C . GLU A 1 98 ? -5.612 -2.099 -9.980 1.00 97.00 98 GLU A C 1
ATOM 813 O O . GLU A 1 98 ? -5.230 -2.154 -11.148 1.00 97.00 98 GLU A O 1
ATOM 818 N N . ALA A 1 99 ? -4.778 -2.219 -8.944 1.00 96.75 99 ALA A N 1
ATOM 819 C CA . ALA A 1 99 ? -3.337 -2.389 -9.095 1.00 96.75 99 ALA A CA 1
ATOM 820 C C . ALA A 1 99 ? -3.009 -3.588 -9.999 1.00 96.75 99 ALA A C 1
ATOM 822 O O . ALA A 1 99 ? -2.250 -3.451 -10.957 1.00 96.75 99 ALA A O 1
ATOM 823 N N . LYS A 1 100 ? -3.634 -4.751 -9.758 1.00 96.75 100 LYS A N 1
ATOM 824 C CA . LYS A 1 100 ? -3.445 -5.949 -10.591 1.00 96.75 100 LYS A CA 1
ATOM 825 C C . LYS A 1 100 ? -3.886 -5.722 -12.040 1.00 96.75 100 LYS A C 1
ATOM 827 O O . LYS A 1 100 ? -3.177 -6.125 -12.957 1.00 96.75 100 LYS A O 1
ATOM 832 N N . SER A 1 101 ? -5.027 -5.065 -12.261 1.00 96.38 101 SER A N 1
ATOM 833 C CA . SER A 1 101 ? -5.516 -4.756 -13.615 1.00 96.38 101 SER A CA 1
ATOM 834 C C . SER A 1 101 ? -4.612 -3.781 -14.381 1.00 96.38 101 SER A C 1
ATOM 836 O O . SER A 1 101 ? -4.564 -3.841 -15.605 1.00 96.38 101 SER A O 1
ATOM 838 N N . HIS A 1 102 ? -3.844 -2.952 -13.666 1.00 95.62 102 HIS A N 1
ATOM 839 C CA . HIS A 1 102 ? -2.825 -2.053 -14.220 1.00 95.62 102 HIS A CA 1
ATOM 840 C C . HIS A 1 102 ? -1.426 -2.696 -14.260 1.00 95.62 102 HIS A C 1
ATOM 842 O O . HIS A 1 102 ? -0.420 -2.006 -14.401 1.00 95.62 102 HIS A O 1
ATOM 848 N N . GLY A 1 103 ? -1.340 -4.025 -14.135 1.00 95.62 103 GLY A N 1
ATOM 849 C CA . GLY A 1 103 ? -0.091 -4.767 -14.303 1.00 95.62 103 GLY A CA 1
ATOM 850 C C . GLY A 1 103 ? 0.805 -4.817 -13.066 1.00 95.62 103 GLY A C 1
ATOM 851 O O . GLY A 1 103 ? 1.982 -5.149 -13.194 1.00 95.62 103 GLY A O 1
ATOM 852 N N . ALA A 1 104 ? 0.289 -4.517 -11.866 1.00 97.31 104 ALA A N 1
ATOM 853 C CA . ALA A 1 104 ? 1.056 -4.745 -10.645 1.00 97.31 104 ALA A CA 1
ATOM 854 C C . ALA A 1 104 ? 1.363 -6.235 -10.465 1.00 97.31 104 ALA A C 1
ATOM 856 O O . ALA A 1 104 ? 0.460 -7.074 -10.471 1.00 97.31 104 ALA A O 1
ATOM 857 N N . VAL A 1 105 ? 2.640 -6.554 -10.249 1.00 97.38 105 VAL A N 1
ATOM 858 C CA . VAL A 1 105 ? 3.108 -7.946 -10.100 1.00 97.38 105 VAL A CA 1
ATOM 859 C C . VAL A 1 105 ? 3.332 -8.360 -8.657 1.00 97.38 105 VAL A C 1
ATOM 861 O O . VAL A 1 105 ? 3.492 -9.543 -8.377 1.00 97.38 105 VAL A O 1
ATOM 864 N N . CYS A 1 106 ? 3.360 -7.409 -7.725 1.00 97.75 106 CYS A N 1
ATOM 865 C CA . CYS A 1 106 ? 3.536 -7.694 -6.307 1.00 97.75 106 CYS A CA 1
ATOM 866 C C . CYS A 1 106 ? 3.057 -6.538 -5.427 1.00 97.75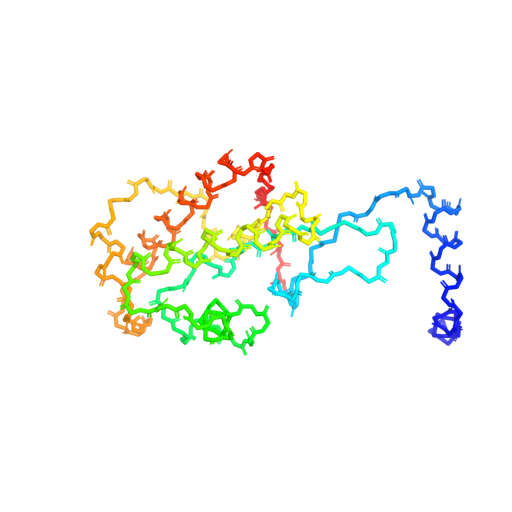 106 CYS A C 1
ATOM 868 O O . CYS A 1 106 ? 2.871 -5.408 -5.887 1.00 97.75 106 CYS A O 1
ATOM 870 N N . LEU A 1 107 ? 2.893 -6.844 -4.144 1.00 98.31 107 LEU A N 1
ATOM 871 C CA . LEU A 1 107 ? 2.714 -5.875 -3.071 1.00 98.31 107 LEU A CA 1
ATOM 872 C C . LEU A 1 107 ? 4.064 -5.572 -2.419 1.00 98.31 107 LEU A C 1
ATOM 874 O O . LEU A 1 107 ? 4.947 -6.434 -2.375 1.00 98.31 107 LEU A O 1
ATOM 878 N N . LYS A 1 108 ? 4.214 -4.375 -1.852 1.00 97.56 108 LYS A N 1
ATOM 879 C CA . LYS A 1 108 ? 5.397 -4.002 -1.071 1.00 97.56 108 LYS A CA 1
ATOM 880 C C . LYS A 1 108 ? 5.053 -3.166 0.149 1.00 97.56 108 LYS A C 1
ATOM 882 O O . LYS A 1 108 ? 4.156 -2.330 0.112 1.00 97.56 108 LYS A O 1
ATOM 887 N N . THR A 1 109 ? 5.809 -3.356 1.223 1.00 96.50 109 THR A N 1
ATOM 888 C CA . THR A 1 109 ? 5.747 -2.497 2.408 1.00 96.50 109 THR A CA 1
ATOM 889 C C . THR A 1 109 ? 7.139 -2.108 2.897 1.00 96.50 109 THR A C 1
ATOM 891 O O . THR A 1 109 ? 8.060 -2.924 2.877 1.00 96.50 109 THR A O 1
ATOM 894 N N . THR A 1 110 ? 7.286 -0.860 3.348 1.00 94.62 110 THR A N 1
ATOM 895 C CA . THR A 1 110 ? 8.489 -0.307 3.996 1.00 94.62 110 THR A CA 1
ATOM 896 C C . THR A 1 110 ? 8.233 0.087 5.451 1.00 94.62 110 THR A C 1
ATOM 898 O O . THR A 1 110 ? 8.883 0.983 5.989 1.00 94.62 110 THR A O 1
ATOM 901 N N . LEU A 1 111 ? 7.281 -0.582 6.113 1.00 94.19 111 LEU A N 1
ATOM 902 C CA . LEU A 1 111 ? 6.880 -0.279 7.493 1.00 94.19 111 LEU A CA 1
ATOM 903 C C . LEU A 1 111 ? 7.992 -0.420 8.537 1.00 94.19 111 LEU A C 1
ATOM 905 O O . LEU A 1 111 ? 7.891 0.211 9.588 1.00 94.19 111 LEU A O 1
ATOM 909 N N . ALA A 1 112 ? 9.061 -1.169 8.249 1.00 93.50 112 ALA A N 1
ATOM 910 C CA . ALA A 1 112 ? 10.224 -1.281 9.133 1.00 93.50 112 ALA A CA 1
ATOM 911 C C . ALA A 1 112 ? 10.889 0.075 9.451 1.00 93.50 112 ALA A C 1
ATOM 913 O O . ALA A 1 112 ? 11.571 0.200 10.466 1.00 93.50 112 ALA A O 1
ATOM 914 N N . TYR A 1 113 ? 10.669 1.104 8.624 1.00 91.44 113 TYR A N 1
ATOM 915 C CA . TYR A 1 113 ? 11.134 2.469 8.898 1.00 91.44 113 TYR A CA 1
ATOM 916 C C . TYR A 1 113 ? 10.294 3.202 9.948 1.00 91.44 113 TYR A C 1
ATOM 918 O O . TYR A 1 113 ? 10.747 4.189 10.516 1.00 91.44 113 TYR A O 1
ATOM 926 N N . GLN A 1 114 ? 9.059 2.761 10.178 1.00 91.38 114 GLN A N 1
ATOM 927 C CA . GLN A 1 114 ? 8.083 3.481 10.995 1.00 91.38 114 GLN A CA 1
ATOM 928 C C . GLN A 1 114 ? 7.797 2.783 12.322 1.00 91.38 114 GLN A C 1
ATOM 930 O O . GLN A 1 114 ? 7.379 3.439 13.273 1.00 91.38 114 GLN A O 1
ATOM 935 N N . ARG A 1 115 ? 7.970 1.458 12.381 1.00 92.50 115 ARG A N 1
ATOM 936 C CA . ARG A 1 115 ? 7.680 0.640 13.561 1.00 92.50 115 ARG A CA 1
ATOM 937 C C . ARG A 1 115 ? 8.295 -0.754 13.454 1.00 92.50 115 ARG A C 1
ATOM 939 O O . ARG A 1 115 ? 8.826 -1.147 12.420 1.00 92.50 115 ARG A O 1
ATOM 946 N N . THR A 1 116 ? 8.191 -1.525 14.534 1.00 93.81 116 THR A N 1
ATOM 947 C CA . THR A 1 116 ? 8.632 -2.923 14.556 1.00 93.81 116 THR A CA 1
ATOM 948 C C . THR A 1 116 ? 7.785 -3.790 13.618 1.00 93.81 116 THR A C 1
ATOM 950 O O . THR A 1 116 ? 6.590 -3.545 13.432 1.00 93.81 116 THR A O 1
ATOM 953 N N . LEU A 1 117 ? 8.390 -4.857 13.090 1.00 94.38 117 LEU A N 1
ATOM 954 C CA . LEU A 1 117 ? 7.722 -5.866 12.254 1.00 94.38 117 LEU A CA 1
ATOM 955 C C . LEU A 1 117 ? 6.936 -6.914 13.060 1.00 94.38 117 LEU A C 1
ATOM 957 O O . LEU A 1 117 ? 6.606 -7.983 12.553 1.00 94.38 117 LEU A O 1
ATOM 961 N N . ARG A 1 118 ? 6.643 -6.628 14.333 1.00 96.56 118 ARG A N 1
ATOM 962 C CA . ARG A 1 118 ? 5.819 -7.495 15.173 1.00 96.56 118 ARG A CA 1
ATOM 963 C C . ARG A 1 118 ? 4.342 -7.164 14.952 1.00 96.56 118 ARG A C 1
ATOM 965 O O . ARG A 1 118 ? 3.822 -6.224 15.567 1.00 96.56 118 ARG A O 1
ATOM 972 N N . PHE A 1 119 ? 3.698 -7.948 14.093 1.00 97.69 119 PHE A N 1
ATOM 973 C CA . PHE A 1 119 ? 2.272 -7.859 13.785 1.00 97.69 119 PHE A CA 1
ATOM 974 C C . PHE A 1 119 ? 1.498 -8.959 14.514 1.00 97.69 119 PHE A C 1
ATOM 976 O O . PHE A 1 119 ? 1.660 -10.142 14.226 1.00 97.69 119 PHE A O 1
ATOM 983 N N . GLU A 1 120 ? 0.654 -8.568 15.462 1.00 98.38 120 GLU A N 1
ATOM 984 C CA . GLU A 1 120 ? -0.235 -9.486 16.171 1.00 98.38 120 GLU A CA 1
ATOM 985 C C . GLU A 1 120 ? -1.468 -9.804 15.319 1.00 98.38 120 GLU A C 1
ATOM 987 O O . GLU A 1 120 ? -1.912 -8.974 14.528 1.00 98.38 120 GLU A O 1
ATOM 992 N N . ASN A 1 121 ? -2.053 -10.994 15.472 1.00 97.94 121 ASN A N 1
ATOM 993 C CA . ASN A 1 121 ? -3.339 -11.300 14.842 1.00 97.94 121 ASN A CA 1
ATOM 994 C C . ASN A 1 121 ? -4.475 -10.687 15.676 1.00 97.94 121 ASN A C 1
ATOM 996 O O . ASN A 1 121 ? -4.968 -11.284 16.635 1.00 97.94 121 ASN A O 1
ATOM 1000 N N . VAL A 1 122 ? -4.818 -9.440 15.360 1.00 98.44 122 VAL A N 1
ATOM 1001 C CA . VAL A 1 122 ? -5.762 -8.621 16.127 1.00 98.44 122 VAL A CA 1
ATOM 1002 C C . VAL A 1 122 ? -7.214 -8.926 15.719 1.00 98.44 122 VAL A C 1
ATOM 1004 O O . VAL A 1 122 ? -7.506 -8.970 14.527 1.00 98.44 122 VAL A O 1
ATOM 1007 N N . PRO A 1 123 ? -8.163 -9.086 16.665 1.00 98.25 123 PRO A N 1
ATOM 1008 C CA . PRO A 1 123 ? -9.585 -9.211 16.342 1.00 98.25 123 PRO A CA 1
ATOM 1009 C C . PRO A 1 123 ? -10.152 -7.952 15.675 1.00 98.25 123 PRO A C 1
ATOM 1011 O O . PRO A 1 123 ? -9.832 -6.825 16.071 1.00 98.25 123 PRO A O 1
ATOM 1014 N N . LYS A 1 124 ? -11.059 -8.135 14.711 1.00 98.56 124 LYS A N 1
ATOM 1015 C CA . LYS A 1 124 ? -11.679 -7.044 13.940 1.00 98.56 124 LYS A CA 1
ATOM 1016 C C . LYS A 1 124 ? -12.338 -5.992 14.834 1.00 98.56 124 LYS A C 1
ATOM 1018 O O . LYS A 1 124 ? -12.271 -4.802 14.539 1.00 98.56 124 LYS A O 1
ATOM 1023 N N . GLU A 1 125 ? -12.927 -6.402 15.952 1.00 98.44 125 GLU A N 1
ATOM 1024 C CA . GLU A 1 125 ? -13.639 -5.530 16.890 1.00 98.44 125 GLU A CA 1
ATOM 1025 C C . GLU A 1 125 ? -12.717 -4.462 17.485 1.00 98.44 125 GLU A C 1
ATOM 1027 O O . GLU A 1 125 ? -13.157 -3.344 17.753 1.00 98.44 125 GLU A O 1
ATOM 1032 N N . LYS A 1 126 ? -11.432 -4.781 17.685 1.00 98.38 126 LYS A N 1
ATOM 1033 C CA . LYS A 1 126 ? -10.451 -3.810 18.176 1.00 98.38 126 LYS A CA 1
ATOM 1034 C C . LYS A 1 126 ? -10.131 -2.760 17.118 1.00 98.38 126 LYS A C 1
ATOM 1036 O O . LYS A 1 126 ? -10.163 -1.575 17.432 1.00 98.38 126 LYS A O 1
ATOM 1041 N N . ALA A 1 127 ? -9.896 -3.179 15.874 1.00 98.38 127 ALA A N 1
ATOM 1042 C CA . ALA A 1 127 ? -9.665 -2.259 14.762 1.00 98.38 127 ALA A CA 1
ATOM 1043 C C . ALA A 1 127 ? -10.903 -1.391 14.472 1.00 98.38 127 ALA A C 1
ATOM 1045 O O . ALA A 1 127 ? -10.783 -0.191 14.228 1.00 98.38 127 ALA A O 1
ATOM 1046 N N . ALA A 1 128 ? -12.108 -1.957 14.585 1.00 98.44 128 ALA A N 1
ATOM 1047 C CA . ALA A 1 128 ? -13.359 -1.232 14.367 1.00 98.44 128 ALA A CA 1
ATOM 1048 C C . ALA A 1 128 ? -13.552 -0.071 15.360 1.00 98.44 128 ALA A C 1
ATOM 1050 O O . ALA A 1 128 ? -14.087 0.965 14.986 1.00 98.44 128 ALA A O 1
ATOM 1051 N N . ARG A 1 129 ? -13.062 -0.199 16.604 1.00 98.00 129 ARG A N 1
ATOM 1052 C CA . ARG A 1 129 ? -13.081 0.884 17.613 1.00 98.00 129 ARG A CA 1
ATOM 1053 C C . ARG A 1 129 ? -12.104 2.028 17.322 1.00 98.00 129 ARG A C 1
ATOM 1055 O O . ARG A 1 129 ? -12.134 3.040 18.026 1.00 98.00 129 ARG A O 1
ATOM 1062 N N . VAL A 1 130 ? -11.193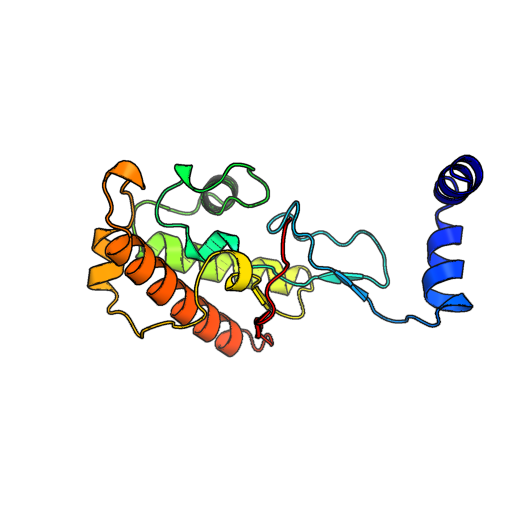 1.839 16.371 1.00 98.62 130 VAL A N 1
ATOM 1063 C CA . VAL A 1 130 ? -10.173 2.818 15.975 1.00 98.62 130 VAL A CA 1
ATOM 1064 C C . VAL A 1 130 ? -10.597 3.563 14.714 1.00 98.62 130 VAL A C 1
ATOM 1066 O O . VAL A 1 130 ? -10.355 4.762 14.606 1.00 98.62 130 VAL A O 1
ATOM 1069 N N . PHE A 1 131 ? -11.260 2.872 13.786 1.00 98.69 131 PHE A N 1
ATOM 1070 C CA . PHE A 1 131 ? -11.719 3.455 12.531 1.00 98.69 131 PHE A CA 1
ATOM 1071 C C . PHE A 1 131 ? -12.614 4.688 12.753 1.00 98.69 131 PHE A C 1
ATOM 1073 O O . PHE A 1 131 ? -13.482 4.700 13.625 1.00 98.69 131 PHE A O 1
ATOM 1080 N N . GLY A 1 132 ? -12.387 5.738 11.968 1.00 98.25 132 GLY A N 1
ATOM 1081 C CA . GLY A 1 132 ? -13.087 7.020 12.033 1.00 98.25 132 GLY A CA 1
ATOM 1082 C C . GLY A 1 132 ? -12.593 7.986 13.116 1.00 98.25 132 GLY A C 1
ATOM 1083 O O . GLY A 1 132 ? -13.026 9.136 13.123 1.00 98.25 132 GLY A O 1
ATOM 1084 N N . ARG A 1 133 ? -11.685 7.577 14.011 1.00 98.44 133 ARG A N 1
ATOM 1085 C CA . ARG A 1 133 ? -11.170 8.434 15.096 1.00 98.44 133 ARG A CA 1
ATOM 1086 C C . ARG A 1 133 ? -9.845 9.072 14.707 1.00 98.44 133 ARG A C 1
ATOM 1088 O O . ARG A 1 133 ? -9.000 8.435 14.080 1.00 98.44 133 ARG A O 1
ATOM 1095 N N . ARG A 1 134 ? -9.625 10.325 15.101 1.00 98.25 134 ARG A N 1
ATOM 1096 C CA . ARG A 1 134 ? -8.356 11.012 14.836 1.00 98.25 134 ARG A CA 1
ATOM 1097 C C . ARG A 1 134 ? -7.250 10.427 15.703 1.00 98.25 134 ARG A C 1
ATOM 1099 O O . ARG A 1 134 ? -7.481 10.021 16.839 1.00 98.25 134 ARG A O 1
ATOM 1106 N N . ARG A 1 135 ? -6.008 10.485 15.215 1.00 97.69 135 ARG A N 1
ATOM 1107 C CA . ARG A 1 135 ? -4.820 10.035 15.959 1.00 97.69 135 ARG A CA 1
ATOM 1108 C C . ARG A 1 135 ? -4.691 10.656 17.352 1.00 97.69 135 ARG A C 1
ATOM 1110 O O . ARG A 1 135 ? -4.273 9.967 18.270 1.00 97.69 135 ARG A O 1
ATOM 1117 N N . SER A 1 136 ? -5.096 11.914 17.532 1.00 98.06 136 SER A N 1
ATOM 1118 C CA . SER A 1 136 ? -5.089 12.600 18.835 1.00 98.06 136 SER A CA 1
ATOM 1119 C C . SER A 1 136 ? -6.013 11.970 19.885 1.00 98.06 136 SER A C 1
ATOM 1121 O O . SER A 1 136 ? -5.877 12.260 21.067 1.00 98.06 136 SER A O 1
ATOM 1123 N N . GLU A 1 137 ? -6.968 11.141 19.466 1.00 98.31 137 GLU A N 1
ATOM 1124 C CA . GLU A 1 137 ? -7.926 10.455 20.340 1.00 98.31 137 GLU A CA 1
ATOM 1125 C C . GLU A 1 137 ? -7.491 9.017 20.664 1.00 98.31 137 GLU A C 1
ATOM 1127 O O . GLU A 1 137 ? -8.190 8.306 21.389 1.00 98.31 137 GLU A O 1
ATOM 1132 N N . LEU A 1 138 ? -6.378 8.558 20.088 1.00 98.44 138 LEU A N 1
ATOM 1133 C CA . LEU A 1 138 ? -5.945 7.168 20.105 1.00 98.44 138 LEU A CA 1
ATOM 1134 C C . LEU A 1 138 ? -4.640 7.016 20.879 1.00 98.44 138 LEU A C 1
ATOM 1136 O O . LEU A 1 138 ? -3.732 7.838 20.780 1.00 98.44 138 LEU A O 1
ATOM 1140 N N . THR A 1 139 ? -4.520 5.916 21.615 1.00 98.44 139 THR A N 1
ATOM 1141 C CA . THR A 1 139 ? -3.231 5.511 22.179 1.00 98.44 139 THR A CA 1
ATOM 1142 C C . THR A 1 139 ? -2.360 4.857 21.107 1.00 98.44 139 THR A C 1
ATOM 1144 O O . THR A 1 139 ? -2.865 4.312 20.122 1.00 98.44 139 THR A O 1
ATOM 1147 N N . GLU A 1 140 ? -1.043 4.826 21.319 1.00 97.56 140 GLU A N 1
ATOM 1148 C CA . GLU A 1 140 ? -0.124 4.108 20.423 1.00 97.56 140 GLU A CA 1
ATOM 1149 C C . GLU A 1 140 ? -0.498 2.627 20.278 1.00 97.56 140 GLU A C 1
ATOM 1151 O O . GLU A 1 140 ? -0.432 2.079 19.181 1.00 97.56 140 GLU A O 1
ATOM 1156 N N . GLY A 1 141 ? -0.962 1.992 21.360 1.00 98.25 141 GLY A N 1
ATOM 1157 C CA . GLY A 1 141 ? -1.446 0.610 21.333 1.00 98.25 141 GLY A CA 1
ATOM 1158 C C . GLY A 1 141 ? -2.690 0.425 20.461 1.00 98.25 141 GLY A C 1
ATOM 1159 O O . GLY A 1 141 ? -2.776 -0.553 19.728 1.00 98.25 141 GLY A O 1
ATOM 1160 N N . GLN A 1 142 ? -3.629 1.376 20.477 1.00 98.62 142 GLN A N 1
ATOM 1161 C CA . GLN A 1 142 ? -4.813 1.337 19.610 1.00 98.62 142 GLN A CA 1
ATOM 1162 C C . GLN A 1 142 ? -4.446 1.515 18.135 1.00 98.62 142 GLN A C 1
ATOM 1164 O O . GLN A 1 142 ? -4.935 0.772 17.286 1.00 98.62 142 GLN A O 1
ATOM 1169 N N . VAL A 1 143 ? -3.553 2.461 17.829 1.00 98.44 143 VAL A N 1
ATOM 1170 C CA . VAL A 1 143 ? -3.024 2.633 16.468 1.00 98.44 143 VAL A CA 1
ATOM 1171 C C . VAL A 1 143 ? -2.315 1.360 16.011 1.00 98.44 143 VAL A C 1
ATOM 1173 O O . VAL A 1 143 ? -2.567 0.882 14.907 1.00 98.44 143 VAL A O 1
ATOM 1176 N N . LYS A 1 144 ? -1.475 0.777 16.875 1.00 98.06 144 LYS A N 1
ATOM 1177 C CA . LYS A 1 144 ? -0.773 -0.474 16.593 1.00 98.06 144 LYS A CA 1
ATOM 1178 C C . LYS A 1 144 ? -1.749 -1.609 16.290 1.00 98.06 144 LYS A C 1
ATOM 1180 O O . LYS A 1 144 ? -1.547 -2.306 15.302 1.00 98.06 144 LYS A O 1
ATOM 1185 N N . ASP A 1 145 ? -2.786 -1.778 17.112 1.00 98.56 145 ASP A N 1
ATOM 1186 C CA . ASP A 1 145 ? -3.802 -2.822 16.942 1.00 98.56 145 ASP A CA 1
ATOM 1187 C C . ASP A 1 145 ? -4.511 -2.694 15.578 1.00 98.56 145 ASP A C 1
ATOM 1189 O O . ASP A 1 145 ? -4.729 -3.694 14.894 1.00 98.56 145 ASP A O 1
ATOM 1193 N N . PHE A 1 146 ? -4.824 -1.468 15.143 1.00 98.81 146 PHE A N 1
ATOM 1194 C CA . PHE A 1 146 ? -5.395 -1.221 13.816 1.00 98.81 146 PHE A CA 1
ATOM 1195 C C . PHE A 1 146 ? -4.410 -1.543 12.686 1.00 98.81 146 PHE A C 1
ATOM 1197 O O . PHE A 1 146 ? -4.753 -2.272 11.758 1.00 98.81 146 PHE A O 1
ATOM 1204 N N . GLU A 1 147 ? -3.183 -1.024 12.764 1.00 98.69 147 GLU A N 1
ATOM 1205 C CA . GLU A 1 147 ? -2.146 -1.263 11.755 1.00 98.69 147 GLU A CA 1
ATOM 1206 C C . GLU A 1 147 ? -1.837 -2.764 11.604 1.00 98.69 147 GLU A C 1
ATOM 1208 O O . GLU A 1 147 ? -1.679 -3.255 10.486 1.00 98.69 147 GLU A O 1
ATOM 1213 N N . ASP A 1 148 ? -1.807 -3.507 12.715 1.00 98.75 148 ASP A N 1
ATOM 1214 C CA . ASP A 1 148 ? -1.625 -4.960 12.731 1.00 98.75 148 ASP A CA 1
ATOM 1215 C C . ASP A 1 148 ? -2.779 -5.674 12.037 1.00 98.75 148 ASP A C 1
ATOM 1217 O O . ASP A 1 148 ? -2.550 -6.495 11.146 1.00 98.75 148 ASP A O 1
ATOM 1221 N N . PHE A 1 149 ? -4.016 -5.322 12.395 1.00 98.88 149 PHE A N 1
ATOM 1222 C CA . PHE A 1 149 ? -5.202 -5.875 11.755 1.00 98.88 149 PHE A CA 1
A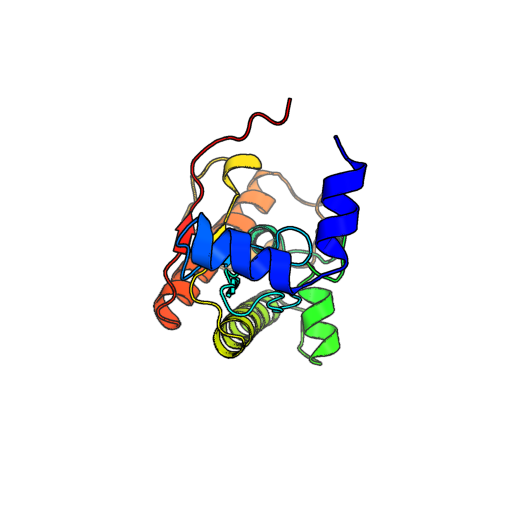TOM 1223 C C . PHE A 1 149 ? -5.165 -5.674 10.234 1.00 98.88 149 PHE A C 1
ATOM 1225 O O . PHE A 1 149 ? -5.349 -6.635 9.484 1.00 98.88 149 PHE A O 1
ATOM 1232 N N . ILE A 1 150 ? -4.872 -4.455 9.766 1.00 98.81 150 ILE A N 1
ATOM 1233 C CA . ILE A 1 150 ? -4.806 -4.162 8.329 1.00 98.81 150 ILE A CA 1
ATOM 1234 C C . ILE A 1 150 ? -3.647 -4.896 7.653 1.00 98.81 150 ILE A C 1
ATOM 1236 O O . ILE A 1 150 ? -3.830 -5.401 6.547 1.00 98.81 150 ILE A O 1
ATOM 1240 N N . MET A 1 151 ? -2.486 -5.031 8.302 1.00 98.69 151 MET A N 1
ATOM 1241 C CA . MET A 1 151 ? -1.377 -5.811 7.744 1.00 98.69 151 MET A CA 1
ATOM 1242 C C . MET A 1 151 ? -1.794 -7.264 7.469 1.00 98.69 151 MET A C 1
ATOM 1244 O O . MET A 1 151 ? -1.545 -7.768 6.374 1.00 98.69 151 MET A O 1
ATOM 1248 N N . TRP A 1 152 ? -2.497 -7.919 8.401 1.00 98.62 152 TRP A N 1
ATOM 1249 C CA . TRP A 1 152 ? -3.041 -9.265 8.175 1.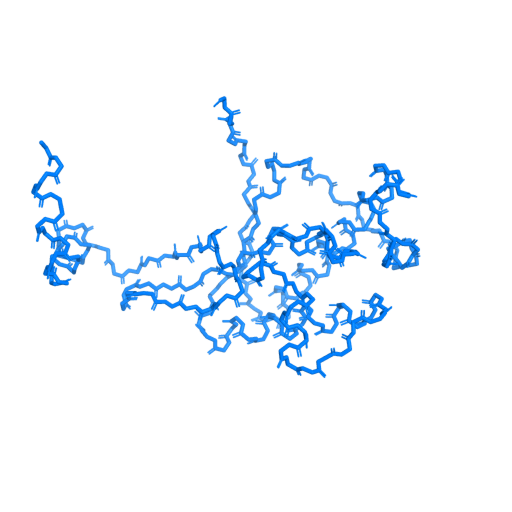00 98.62 152 TRP A CA 1
ATOM 1250 C C . TRP A 1 152 ? -4.019 -9.310 6.995 1.00 98.62 152 TRP A C 1
ATOM 1252 O O . TRP A 1 152 ? -3.924 -10.210 6.160 1.00 98.62 152 TRP A O 1
ATOM 1262 N N . ARG A 1 153 ? -4.913 -8.318 6.863 1.00 98.62 153 ARG A N 1
ATOM 1263 C CA . ARG A 1 153 ? -5.842 -8.241 5.718 1.00 98.62 153 ARG A CA 1
ATOM 1264 C C . ARG A 1 153 ? -5.112 -8.044 4.384 1.00 98.62 153 ARG A C 1
ATOM 1266 O O . ARG A 1 153 ? -5.514 -8.623 3.378 1.00 98.62 153 ARG A O 1
ATOM 1273 N N . LEU A 1 154 ? -4.025 -7.270 4.361 1.00 98.69 154 LEU A N 1
ATOM 1274 C CA . LEU A 1 154 ? -3.193 -7.080 3.167 1.00 98.69 154 LEU A CA 1
ATOM 1275 C C . LEU A 1 154 ? -2.458 -8.368 2.765 1.00 98.69 154 LEU A C 1
ATOM 1277 O O . LEU A 1 154 ? -2.354 -8.652 1.574 1.00 98.69 154 LEU A O 1
ATOM 1281 N N . VAL A 1 155 ? -1.995 -9.171 3.730 1.00 98.44 155 VAL A N 1
ATOM 1282 C CA . VAL A 1 155 ? -1.402 -10.499 3.466 1.00 98.44 155 VAL A CA 1
ATOM 1283 C C . VAL A 1 155 ? -2.447 -11.475 2.918 1.00 98.44 155 VAL A C 1
ATOM 1285 O O . VAL A 1 155 ? -2.184 -12.218 1.975 1.00 98.44 155 VAL A O 1
ATOM 1288 N N . GLU A 1 156 ? -3.668 -11.461 3.450 1.00 98.31 156 GLU A N 1
ATOM 1289 C CA . GLU A 1 156 ? -4.758 -12.269 2.894 1.00 98.31 156 GLU A CA 1
ATOM 1290 C C . GLU A 1 156 ? -5.117 -11.836 1.465 1.00 98.31 156 GLU A C 1
ATOM 1292 O O . GLU A 1 156 ? -5.322 -12.679 0.591 1.00 98.31 156 GLU A O 1
ATOM 1297 N N . LEU A 1 157 ? -5.159 -10.526 1.194 1.00 98.12 157 LEU A N 1
ATOM 1298 C CA . LEU A 1 157 ? -5.343 -9.986 -0.156 1.00 98.12 157 LEU A CA 1
ATOM 1299 C C . LEU A 1 157 ? -4.212 -10.414 -1.097 1.00 98.12 157 LEU A C 1
ATOM 1301 O O . LEU A 1 157 ? -4.494 -10.854 -2.212 1.00 98.12 157 LEU A O 1
ATOM 1305 N N . SER A 1 158 ? -2.954 -10.357 -0.651 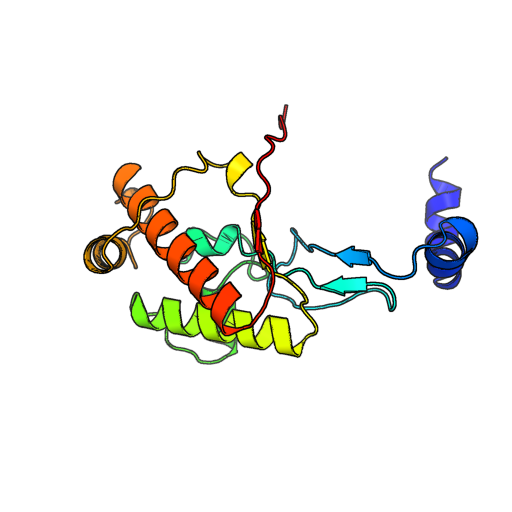1.00 98.00 158 SER A N 1
ATOM 1306 C CA . SER A 1 158 ? -1.811 -10.803 -1.454 1.00 98.00 158 SER A CA 1
ATOM 1307 C C . SER A 1 158 ? -1.971 -12.261 -1.880 1.00 98.00 158 SER A C 1
ATOM 1309 O O . SER A 1 158 ? -1.828 -12.583 -3.060 1.00 98.00 158 SER A O 1
ATOM 1311 N N . ALA A 1 159 ? -2.356 -13.129 -0.940 1.00 97.75 159 ALA A N 1
ATOM 1312 C CA . ALA A 1 159 ? -2.618 -14.538 -1.203 1.00 97.75 159 ALA A CA 1
ATOM 1313 C C . ALA A 1 159 ? -3.798 -14.738 -2.171 1.00 97.75 159 ALA A C 1
ATOM 1315 O O . ALA A 1 159 ? -3.650 -15.447 -3.166 1.00 97.75 159 ALA A O 1
ATOM 1316 N N . ARG A 1 160 ? -4.939 -14.068 -1.941 1.00 96.88 160 ARG A N 1
ATOM 1317 C CA . ARG A 1 160 ? -6.133 -14.158 -2.810 1.00 96.88 160 ARG A CA 1
ATOM 1318 C C . ARG A 1 160 ? -5.846 -13.740 -4.251 1.00 96.88 160 ARG A C 1
ATOM 1320 O O . ARG A 1 160 ? -6.343 -14.364 -5.184 1.00 96.88 160 ARG A O 1
ATOM 1327 N N . HIS A 1 161 ? -5.038 -12.701 -4.444 1.00 95.06 161 HIS A N 1
ATOM 1328 C CA . HIS A 1 161 ? -4.695 -12.197 -5.773 1.00 95.06 161 HIS A CA 1
ATOM 1329 C C . HIS A 1 161 ? -3.480 -12.889 -6.405 1.00 95.06 161 HIS A C 1
ATOM 1331 O O . HIS A 1 161 ? -3.151 -12.559 -7.550 1.00 95.06 161 HIS A O 1
ATOM 1337 N N . ALA A 1 162 ? -2.853 -13.849 -5.714 1.00 95.88 162 ALA A N 1
ATOM 1338 C CA . ALA A 1 162 ? -1.596 -14.487 -6.108 1.00 95.88 162 ALA A CA 1
ATOM 1339 C C . ALA A 1 162 ? -0.481 -13.466 -6.409 1.00 95.88 162 ALA A C 1
ATOM 1341 O O . ALA A 1 162 ? 0.298 -13.627 -7.346 1.00 95.88 162 ALA A O 1
ATOM 1342 N N . LEU A 1 163 ? -0.429 -12.392 -5.616 1.00 97.06 163 LEU A N 1
ATOM 1343 C CA . LEU A 1 163 ? 0.609 -11.371 -5.688 1.00 97.06 163 LEU A CA 1
ATOM 1344 C C . LEU A 1 163 ? 1.632 -11.638 -4.578 1.00 97.06 163 LEU A C 1
ATOM 1346 O O . LEU A 1 163 ? 1.266 -11.586 -3.401 1.00 97.06 163 LEU A O 1
ATOM 1350 N N . PRO A 1 164 ? 2.912 -11.896 -4.906 1.00 98.19 164 PRO A N 1
ATOM 1351 C CA . PRO A 1 164 ? 3.977 -11.924 -3.913 1.00 98.19 164 PRO A CA 1
ATOM 1352 C C . PRO A 1 164 ? 3.985 -10.642 -3.075 1.00 98.19 164 PRO A C 1
ATOM 1354 O O . PRO A 1 164 ? 3.711 -9.555 -3.589 1.00 98.19 164 PRO A O 1
ATOM 1357 N N . PHE A 1 165 ? 4.324 -10.756 -1.792 1.00 98.25 165 PHE A N 1
ATOM 1358 C CA . PHE A 1 165 ? 4.405 -9.612 -0.887 1.00 98.25 165 PHE A CA 1
ATOM 1359 C C . PHE A 1 165 ? 5.854 -9.394 -0.445 1.00 98.25 165 PHE A C 1
ATOM 1361 O O . PHE A 1 165 ? 6.408 -10.154 0.346 1.00 98.25 165 PHE A O 1
ATOM 1368 N N . GLN A 1 166 ? 6.473 -8.333 -0.959 1.00 97.44 166 GLN A N 1
ATOM 1369 C CA . GLN A 1 166 ? 7.799 -7.891 -0.548 1.00 97.44 166 GLN A CA 1
ATOM 1370 C C . GLN A 1 166 ? 7.720 -7.124 0.779 1.00 97.44 166 GLN A C 1
ATOM 1372 O O . GLN A 1 166 ? 7.192 -6.011 0.846 1.00 97.44 166 GLN A O 1
ATOM 1377 N N . ILE A 1 167 ? 8.279 -7.701 1.841 1.00 96.12 167 ILE A N 1
ATOM 1378 C CA . ILE A 1 167 ? 8.395 -7.043 3.146 1.00 96.12 167 ILE A CA 1
ATOM 1379 C C . ILE A 1 167 ? 9.811 -6.496 3.273 1.00 96.12 167 ILE A C 1
ATOM 1381 O O . ILE A 1 167 ? 10.771 -7.255 3.381 1.00 96.12 167 ILE A O 1
ATOM 1385 N N . HIS A 1 168 ? 9.953 -5.172 3.262 1.00 94.56 168 HIS A N 1
ATOM 1386 C CA . HIS A 1 168 ? 11.241 -4.557 3.543 1.00 94.56 168 HIS A CA 1
ATOM 1387 C C . HIS A 1 168 ? 11.536 -4.656 5.041 1.00 94.56 168 HIS A C 1
ATOM 1389 O O . HIS A 1 168 ? 10.793 -4.111 5.860 1.00 94.56 168 HIS A O 1
ATOM 1395 N N . THR A 1 169 ? 12.619 -5.349 5.389 1.00 91.94 169 THR A N 1
ATOM 1396 C CA . THR A 1 169 ? 12.997 -5.617 6.784 1.00 91.94 169 THR A CA 1
ATOM 1397 C C . THR A 1 169 ? 14.144 -4.761 7.306 1.00 91.94 169 THR A C 1
ATOM 1399 O O . THR A 1 169 ? 14.371 -4.721 8.514 1.00 91.94 169 THR A O 1
ATOM 1402 N N . GLY A 1 170 ? 14.852 -4.058 6.419 1.00 81.25 170 GLY A N 1
ATOM 1403 C CA . GLY A 1 170 ? 15.939 -3.160 6.787 1.00 81.25 170 GLY A CA 1
ATOM 1404 C C . GLY A 1 170 ? 15.442 -1.857 7.412 1.00 81.25 170 GLY A C 1
ATOM 1405 O O . GLY A 1 170 ? 14.330 -1.400 7.151 1.00 81.25 170 GLY A O 1
ATOM 1406 N N . GLN A 1 171 ? 16.295 -1.232 8.221 1.00 68.69 171 GLN A N 1
ATOM 1407 C CA . GLN A 1 171 ? 16.142 0.173 8.585 1.00 68.69 171 GLN A CA 1
ATOM 1408 C C . GLN A 1 171 ? 16.957 1.023 7.610 1.00 68.69 171 GLN A C 1
ATOM 1410 O O . GLN A 1 171 ? 18.159 0.815 7.457 1.00 68.69 171 GLN A O 1
ATOM 1415 N N . ALA A 1 172 ? 16.331 2.020 6.994 1.00 62.31 172 ALA A N 1
ATOM 1416 C CA . ALA A 1 172 ? 17.053 3.172 6.501 1.00 62.31 172 ALA A CA 1
ATOM 1417 C C . ALA A 1 172 ? 17.300 4.036 7.732 1.00 62.31 172 ALA A C 1
ATOM 1419 O O . ALA A 1 172 ? 16.357 4.542 8.341 1.00 62.31 172 ALA A O 1
ATOM 1420 N N . ARG A 1 173 ? 18.564 4.197 8.127 1.00 47.53 173 ARG A N 1
ATOM 1421 C CA . ARG A 1 173 ? 18.933 5.365 8.922 1.00 47.53 173 ARG A CA 1
ATOM 1422 C C . ARG A 1 173 ? 18.647 6.580 8.045 1.00 47.53 173 ARG A C 1
ATOM 1424 O O . ARG A 1 173 ? 19.461 6.919 7.194 1.00 47.53 173 ARG A O 1
ATOM 1431 N N . ILE A 1 174 ? 17.483 7.194 8.216 1.00 50.19 174 ILE A N 1
ATOM 1432 C CA . ILE A 1 174 ? 17.294 8.582 7.810 1.00 50.19 174 ILE A CA 1
ATOM 1433 C C . ILE A 1 174 ? 18.006 9.385 8.904 1.00 50.19 174 ILE A C 1
ATOM 1435 O O . ILE A 1 174 ? 17.435 9.630 9.965 1.00 50.19 174 ILE A O 1
ATOM 1439 N N . GLN A 1 175 ? 19.308 9.609 8.708 1.00 38.62 175 GLN A N 1
ATOM 1440 C CA . GLN A 1 175 ? 20.051 10.656 9.413 1.00 38.62 175 GLN A CA 1
ATOM 1441 C C . GLN A 1 175 ? 19.756 11.994 8.747 1.00 38.62 175 GLN A C 1
ATOM 1443 O O . GLN A 1 175 ? 19.642 12.000 7.500 1.00 38.62 175 GLN A O 1
#

Foldseek 3Di:
DVVVVVVLVVDPVSVCCVQCPVVVQQADEDCPPVQLQPLDDPDPRYAYERECAQLLQLQAQVSDPDLSNGLVNVCVVVVFDQPFPVSSLVSLLVSLVVNVVSGHQAYEHPCLQPDDPDQDCADPVLLRVRHPDDPVVDDPVSSRSSSSNVVVSVVVSCVVVVHYYHYDNDHDPPD

pLDDT: mean 94.08, std 8.76, range [38.62, 98.88]

Sequence (175 aa):
MNGRIFRNYLDQRWLYEVVTERANIELMFNDPYWARLDFRTDYPFGVLVFNVTTLVRGFHPSEFASPADDPYHFAKQKALPMGTLDDYLAVLERLCGEAKSHGAVCLKTTLAYQRTLRFENVPKEKAARVFGRRRSELTEGQVKDFEDFIMWRLVELSARHALPFQIHTGQARIQ